Protein AF-A0A7X7HMR3-F1 (afdb_monomer)

Nearest PDB structures (foldseek):
  8akt-assembly1_0  TM=4.552E-01  e=3.964E+00  Synechocystis sp. PCC 6803
  8akw-assembly1_0  TM=4.502E-01  e=5.914E+00  Synechocystis sp. PCC 6803

Structure (mmCIF, N/CA/C/O backbone):
data_AF-A0A7X7HMR3-F1
#
_entry.id   AF-A0A7X7HMR3-F1
#
loop_
_atom_site.group_PDB
_atom_site.id
_atom_site.type_symbol
_atom_site.label_atom_id
_atom_site.label_alt_id
_atom_site.label_comp_id
_atom_site.label_asym_id
_atom_site.label_entity_id
_atom_site.label_seq_id
_atom_site.pdbx_PDB_ins_code
_atom_site.Cartn_x
_atom_site.Cartn_y
_atom_site.Cartn_z
_atom_site.occupancy
_atom_site.B_iso_or_equiv
_atom_site.auth_seq_id
_atom_site.auth_comp_id
_atom_site.auth_asym_id
_atom_site.auth_atom_id
_atom_site.pdbx_PDB_model_num
ATOM 1 N N . MET A 1 1 ? 60.484 -32.285 58.536 1.00 42.75 1 MET A N 1
ATOM 2 C CA . MET A 1 1 ? 59.689 -33.226 57.723 1.00 42.75 1 MET A CA 1
ATOM 3 C C . MET A 1 1 ? 58.694 -32.390 56.928 1.00 42.75 1 MET A C 1
ATOM 5 O O . MET A 1 1 ? 57.670 -31.990 57.463 1.00 42.75 1 MET A O 1
ATOM 9 N N . GLU A 1 2 ? 59.083 -31.983 55.722 1.00 49.78 2 GLU A N 1
ATOM 10 C CA . GLU A 1 2 ? 58.245 -31.226 54.784 1.00 49.78 2 GLU A CA 1
ATOM 11 C C . GLU A 1 2 ? 57.065 -32.078 54.314 1.00 49.78 2 GLU A C 1
ATOM 13 O O . GLU A 1 2 ? 57.311 -33.210 53.913 1.00 49.78 2 GLU A O 1
ATOM 18 N N . VAL A 1 3 ? 55.838 -31.540 54.251 1.00 51.09 3 VAL A N 1
ATOM 19 C CA . VAL A 1 3 ? 54.846 -31.985 53.250 1.00 51.09 3 VAL A CA 1
ATOM 20 C C . VAL A 1 3 ? 53.908 -30.832 52.844 1.00 51.09 3 VAL A C 1
ATOM 22 O O . VAL A 1 3 ? 52.902 -30.537 53.477 1.00 51.09 3 VAL A O 1
ATOM 25 N N . ARG A 1 4 ? 54.322 -30.169 51.762 1.00 58.78 4 ARG A N 1
ATOM 26 C CA . ARG A 1 4 ? 53.581 -29.525 50.660 1.00 58.78 4 ARG A CA 1
ATOM 27 C C . ARG A 1 4 ? 52.034 -29.597 50.662 1.00 58.78 4 ARG A C 1
ATOM 29 O O . ARG A 1 4 ? 51.441 -30.671 50.650 1.00 58.78 4 ARG A O 1
ATOM 36 N N . PHE A 1 5 ? 51.409 -28.428 50.501 1.00 56.19 5 PHE A N 1
ATOM 37 C CA . PHE A 1 5 ? 49.993 -28.209 50.165 1.00 56.19 5 PHE A CA 1
ATOM 38 C C . PHE A 1 5 ? 49.537 -28.989 48.906 1.00 56.19 5 PHE A C 1
ATOM 40 O O . PHE A 1 5 ? 50.236 -28.935 47.889 1.00 56.19 5 PHE A O 1
ATOM 47 N N . PRO A 1 6 ? 48.354 -29.638 48.886 1.00 59.31 6 PRO A N 1
ATOM 48 C CA . PRO A 1 6 ? 47.787 -30.176 47.653 1.00 59.31 6 PRO A CA 1
ATOM 49 C C . PRO A 1 6 ? 47.106 -29.062 46.840 1.00 59.31 6 PRO A C 1
ATOM 51 O O . PRO A 1 6 ? 45.958 -28.688 47.066 1.00 59.31 6 PRO A O 1
ATOM 54 N N . SER A 1 7 ? 47.824 -28.543 45.846 1.00 58.22 7 SER A N 1
ATOM 55 C CA . SER A 1 7 ? 47.362 -27.569 44.843 1.00 58.22 7 SER A CA 1
ATOM 56 C C . SER A 1 7 ? 46.440 -28.168 43.757 1.00 58.22 7 SER A C 1
ATOM 58 O O . SER A 1 7 ? 46.459 -27.716 42.615 1.00 58.22 7 SER A O 1
ATOM 60 N N . SER A 1 8 ? 45.640 -29.196 44.059 1.00 61.53 8 SER A N 1
ATOM 61 C CA . SER A 1 8 ? 44.823 -29.919 43.063 1.00 61.53 8 SER A CA 1
ATOM 62 C C . SER A 1 8 ? 43.345 -29.511 43.021 1.00 61.53 8 SER A C 1
ATOM 64 O O . SER A 1 8 ? 42.689 -29.755 42.012 1.00 61.53 8 SER A O 1
ATOM 66 N N . ALA A 1 9 ? 42.821 -28.816 44.037 1.00 54.16 9 ALA A N 1
ATOM 67 C CA . ALA A 1 9 ? 41.428 -28.345 44.037 1.00 54.16 9 ALA A CA 1
ATOM 68 C C . ALA A 1 9 ? 41.188 -27.126 43.119 1.00 54.16 9 ALA A C 1
ATOM 70 O O . ALA A 1 9 ? 40.076 -26.914 42.646 1.00 54.16 9 ALA A O 1
ATOM 71 N N . LEU A 1 10 ? 42.237 -26.358 42.803 1.00 54.12 10 LEU A N 1
ATOM 72 C CA . LEU A 1 10 ? 42.154 -25.208 41.891 1.00 54.12 10 LEU A CA 1
ATOM 73 C C . LEU A 1 10 ? 42.290 -25.586 40.407 1.00 54.12 10 LEU A C 1
ATOM 75 O O . LEU A 1 10 ? 41.975 -24.773 39.543 1.00 54.12 10 LEU A O 1
ATOM 79 N N . ARG A 1 11 ? 42.718 -26.815 40.086 1.00 54.00 11 ARG A N 1
ATOM 80 C CA . ARG A 1 11 ? 42.890 -27.254 38.692 1.00 54.00 11 ARG A CA 1
ATOM 81 C C . ARG A 1 11 ? 41.627 -27.885 38.093 1.00 54.00 11 ARG A C 1
ATOM 83 O O . ARG A 1 11 ? 41.412 -27.753 36.896 1.00 54.00 11 ARG A O 1
ATOM 90 N N . ALA A 1 12 ? 40.752 -28.473 38.911 1.00 50.72 12 ALA A N 1
ATOM 91 C CA . ALA A 1 12 ? 39.487 -29.047 38.437 1.00 50.72 12 ALA A CA 1
ATOM 92 C C . ALA A 1 12 ? 38.446 -27.977 38.038 1.00 50.72 12 ALA A C 1
ATOM 94 O O . ALA A 1 12 ? 37.672 -28.187 37.109 1.00 50.72 12 ALA A O 1
ATOM 95 N N . ALA A 1 13 ? 38.459 -26.802 38.679 1.00 52.22 13 ALA A N 1
ATOM 96 C CA . ALA A 1 13 ? 37.563 -25.696 38.322 1.00 52.22 13 ALA A CA 1
ATOM 97 C C . ALA A 1 13 ? 38.009 -24.930 37.057 1.00 52.22 13 ALA A C 1
ATOM 99 O O . ALA A 1 13 ? 37.179 -24.333 36.376 1.00 52.22 13 ALA A O 1
ATOM 100 N N . ALA A 1 14 ? 39.300 -24.975 36.709 1.00 53.00 14 ALA A N 1
ATOM 101 C CA . ALA A 1 14 ? 39.831 -24.323 35.509 1.00 53.00 14 ALA A CA 1
ATOM 102 C C . ALA A 1 14 ? 39.575 -25.128 34.218 1.00 53.00 14 ALA A C 1
ATOM 104 O O . ALA A 1 14 ? 39.500 -24.548 33.137 1.00 53.00 14 ALA A O 1
ATOM 105 N N . GLU A 1 15 ? 39.395 -26.448 34.314 1.00 49.94 15 GLU A N 1
ATOM 106 C CA . GLU A 1 15 ? 39.182 -27.319 33.147 1.00 49.94 15 GLU A CA 1
ATOM 107 C C . GLU A 1 15 ? 37.718 -27.316 32.658 1.00 49.94 15 GLU A C 1
ATOM 109 O O . GLU A 1 15 ? 37.461 -27.491 31.469 1.00 49.94 15 GLU A O 1
ATOM 114 N N . ALA A 1 16 ? 36.751 -26.998 33.531 1.00 50.81 16 ALA A N 1
ATOM 115 C CA . ALA A 1 16 ? 35.331 -26.890 33.169 1.00 50.81 16 ALA A CA 1
ATOM 116 C C . ALA A 1 16 ? 34.959 -25.556 32.482 1.00 50.81 16 ALA A C 1
ATOM 118 O O . ALA A 1 16 ? 33.979 -25.498 31.741 1.00 50.81 16 ALA A O 1
ATOM 119 N N . ALA A 1 17 ? 35.753 -24.495 32.666 1.00 51.41 17 ALA A N 1
ATOM 120 C CA . ALA A 1 17 ? 35.540 -23.199 32.008 1.00 51.41 17 ALA A CA 1
ATOM 121 C C . ALA A 1 17 ? 36.217 -23.093 30.623 1.00 51.41 17 ALA A C 1
ATOM 123 O O . ALA A 1 17 ? 35.897 -22.199 29.841 1.00 51.41 17 ALA A O 1
ATOM 124 N N . ALA A 1 18 ? 37.113 -24.027 30.280 1.00 51.31 18 ALA A N 1
ATOM 125 C CA . ALA A 1 18 ? 37.844 -24.047 29.009 1.00 51.31 18 ALA A CA 1
ATOM 126 C C . ALA A 1 18 ? 37.136 -24.829 27.878 1.00 51.31 18 ALA A C 1
ATOM 128 O O . ALA A 1 18 ? 37.668 -24.931 26.773 1.00 51.31 18 ALA A O 1
ATOM 129 N N . ALA A 1 19 ? 35.928 -25.353 28.118 1.00 49.97 19 ALA A N 1
ATOM 130 C CA . ALA A 1 19 ? 35.110 -26.028 27.103 1.00 49.97 19 ALA A CA 1
ATOM 131 C C . ALA A 1 19 ? 34.090 -25.103 26.399 1.00 49.97 19 ALA A C 1
ATOM 133 O O . ALA A 1 19 ? 33.474 -25.517 25.419 1.00 49.97 19 ALA A O 1
ATOM 134 N N . ALA A 1 20 ? 33.931 -23.850 26.848 1.00 53.50 20 ALA A N 1
ATOM 135 C CA . ALA A 1 20 ? 32.909 -22.917 26.348 1.00 53.50 20 ALA A CA 1
ATOM 136 C C . ALA A 1 20 ? 33.444 -21.792 25.434 1.00 53.50 20 ALA A C 1
ATOM 138 O O . ALA A 1 20 ? 32.680 -20.929 25.014 1.00 53.50 20 ALA A O 1
ATOM 139 N N . ALA A 1 21 ? 34.739 -21.791 25.098 1.00 52.88 21 ALA A N 1
ATOM 140 C CA . ALA A 1 21 ? 35.372 -20.731 24.305 1.00 52.88 21 ALA A CA 1
ATOM 141 C C . ALA A 1 21 ? 36.140 -21.284 23.094 1.00 52.88 21 ALA A C 1
ATOM 143 O O . ALA A 1 21 ? 37.300 -20.947 22.857 1.00 52.88 21 ALA A O 1
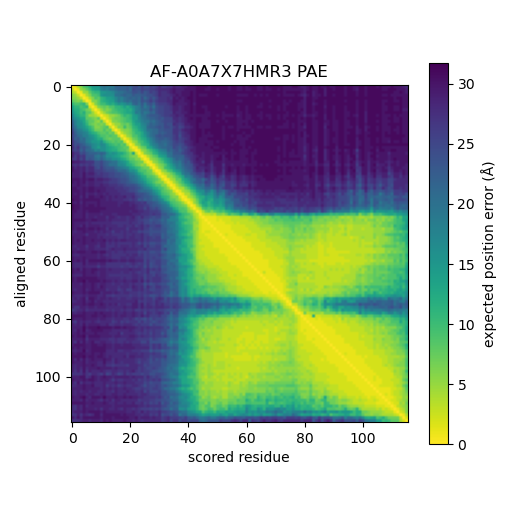ATOM 144 N N . ARG A 1 22 ? 35.493 -22.149 22.304 1.00 57.00 22 ARG A N 1
ATOM 145 C CA . ARG A 1 22 ? 35.944 -22.388 20.929 1.00 57.00 22 ARG A CA 1
ATOM 146 C C . ARG A 1 22 ? 35.447 -21.225 20.068 1.00 57.00 22 ARG A C 1
ATOM 148 O O . ARG A 1 22 ? 34.233 -21.075 19.952 1.00 57.00 22 ARG A O 1
ATOM 155 N N . PRO A 1 23 ? 36.328 -20.418 19.453 1.00 50.31 23 PRO A N 1
ATOM 156 C CA . PRO A 1 23 ? 35.893 -19.496 18.420 1.00 50.31 23 PRO A CA 1
ATOM 157 C C . PRO A 1 23 ? 35.368 -20.344 17.261 1.00 50.31 23 PRO A C 1
ATOM 159 O O . PRO A 1 23 ? 36.137 -21.068 16.621 1.00 50.31 23 PRO A O 1
ATOM 162 N N . GLU A 1 24 ? 34.057 -20.302 17.017 1.00 50.50 24 GLU A N 1
ATOM 163 C CA . GLU A 1 24 ? 33.504 -20.736 15.740 1.00 50.50 24 GLU A CA 1
ATOM 164 C C . GLU A 1 24 ? 34.265 -19.979 14.655 1.00 50.50 24 GLU A C 1
ATOM 1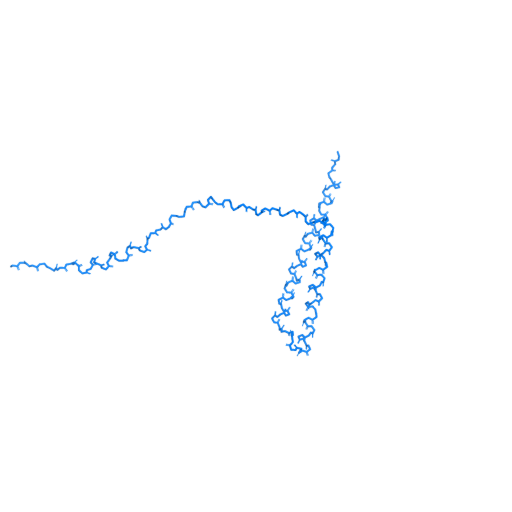66 O O . GLU A 1 24 ? 34.138 -18.767 14.480 1.00 50.50 24 GLU A O 1
ATOM 171 N N . ARG A 1 25 ? 35.135 -20.710 13.960 1.00 49.66 25 ARG A N 1
ATOM 172 C CA . ARG A 1 25 ? 35.695 -20.281 12.691 1.00 49.66 25 ARG A CA 1
ATOM 173 C C . ARG A 1 25 ? 34.502 -19.951 11.801 1.00 49.66 25 ARG A C 1
ATOM 175 O O . ARG A 1 25 ? 33.818 -20.863 11.348 1.00 49.66 25 ARG A O 1
ATOM 182 N N . LEU A 1 26 ? 34.272 -18.663 11.564 1.00 55.75 26 LEU A N 1
ATOM 183 C CA . LEU A 1 26 ? 33.434 -18.165 10.482 1.00 55.75 26 LEU A CA 1
ATOM 184 C C . LEU A 1 26 ? 33.990 -18.745 9.177 1.00 55.75 26 LEU A C 1
ATOM 186 O O . LEU A 1 26 ? 34.927 -18.214 8.582 1.00 55.75 26 LEU A O 1
ATOM 190 N N . ALA A 1 27 ? 33.452 -19.894 8.777 1.00 59.53 27 ALA A N 1
ATOM 191 C CA . ALA A 1 27 ? 33.623 -20.417 7.440 1.00 59.53 27 ALA A CA 1
ATOM 192 C C . ALA A 1 27 ? 33.057 -19.370 6.469 1.00 59.53 27 ALA A C 1
ATOM 194 O O . ALA A 1 27 ? 31.991 -18.808 6.747 1.00 59.53 27 ALA A O 1
ATOM 195 N N . PRO A 1 28 ? 33.728 -19.074 5.342 1.00 49.16 28 PRO A N 1
ATOM 196 C CA . PRO A 1 28 ? 33.127 -18.234 4.326 1.00 49.16 28 PRO A CA 1
ATOM 197 C C . PRO A 1 28 ? 31.849 -18.935 3.872 1.00 49.16 28 PRO A C 1
ATOM 199 O O . PRO A 1 28 ? 31.898 -20.038 3.327 1.00 49.16 28 PRO A O 1
ATOM 202 N N . ALA A 1 29 ? 30.705 -18.309 4.135 1.00 56.38 29 ALA A N 1
ATOM 203 C CA . ALA A 1 29 ? 29.419 -18.736 3.620 1.00 56.38 29 ALA A CA 1
ATOM 204 C C . ALA A 1 29 ? 29.426 -18.582 2.089 1.00 56.38 29 ALA A C 1
ATOM 206 O O . ALA A 1 29 ? 28.844 -17.655 1.535 1.00 56.38 29 ALA A O 1
ATOM 207 N N . SER A 1 30 ? 30.083 -19.512 1.389 1.00 55.59 30 SER A N 1
ATOM 208 C CA . SER A 1 30 ? 29.756 -19.873 0.010 1.00 55.59 30 SER A CA 1
ATOM 209 C C . SER A 1 30 ? 28.431 -20.620 0.042 1.00 55.59 30 SER A C 1
ATOM 211 O O . SER A 1 30 ? 28.347 -21.835 -0.090 1.00 55.59 30 SER A O 1
ATOM 213 N N . GLY A 1 31 ? 27.384 -19.850 0.300 1.00 51.62 31 GLY A N 1
ATOM 214 C CA . GLY A 1 31 ? 26.005 -20.227 0.107 1.00 51.62 31 GLY A CA 1
ATOM 215 C C . GLY A 1 31 ? 25.408 -19.171 -0.793 1.00 51.62 31 GLY A C 1
ATOM 216 O O . GLY A 1 31 ? 24.731 -18.260 -0.316 1.00 51.62 31 GLY A O 1
ATOM 217 N N . THR A 1 32 ? 25.678 -19.272 -2.095 1.00 52.88 32 THR A N 1
ATOM 218 C CA . THR A 1 32 ? 24.804 -18.688 -3.110 1.00 52.88 32 THR A CA 1
ATOM 219 C C . THR A 1 32 ? 23.431 -19.295 -2.864 1.00 52.88 32 THR A C 1
ATOM 221 O O . THR A 1 32 ? 23.129 -20.389 -3.335 1.00 52.88 32 THR A O 1
ATOM 224 N N . ARG A 1 33 ? 22.621 -18.628 -2.036 1.00 60.25 33 ARG A N 1
ATOM 225 C CA . ARG A 1 33 ? 21.199 -18.928 -1.926 1.00 60.25 33 ARG A CA 1
ATOM 226 C C . ARG A 1 33 ? 20.679 -18.826 -3.356 1.00 60.25 33 ARG A C 1
ATOM 228 O O . ARG A 1 33 ? 20.835 -17.748 -3.936 1.00 60.25 33 ARG A O 1
ATOM 235 N N . PRO A 1 34 ? 20.154 -19.907 -3.956 1.00 54.81 34 PRO A N 1
ATOM 236 C CA . PRO A 1 34 ? 19.532 -19.785 -5.257 1.00 54.81 34 PRO A CA 1
ATOM 237 C C . PRO A 1 34 ? 18.429 -18.748 -5.084 1.00 54.81 34 PRO A C 1
ATOM 239 O O . PRO A 1 34 ? 17.509 -18.934 -4.285 1.00 54.81 34 PRO A O 1
ATOM 242 N N . VAL A 1 35 ? 18.592 -17.607 -5.758 1.00 59.19 35 VAL A N 1
ATOM 243 C CA . VAL A 1 35 ? 17.517 -16.638 -5.931 1.00 59.19 35 VAL A CA 1
ATOM 244 C C . VAL A 1 35 ? 16.346 -17.453 -6.449 1.00 59.19 35 VAL A C 1
ATOM 246 O O . VAL A 1 35 ? 16.494 -18.186 -7.430 1.00 59.19 35 VAL A O 1
ATOM 249 N N . GLY A 1 36 ? 15.258 -17.425 -5.680 1.00 58.94 36 GLY A N 1
ATOM 250 C CA . GLY A 1 36 ? 14.088 -18.256 -5.889 1.00 58.94 36 GLY A CA 1
ATOM 251 C C . GLY A 1 36 ? 13.729 -18.316 -7.364 1.00 58.94 36 GLY A C 1
ATOM 252 O O . GLY A 1 36 ? 13.718 -17.299 -8.057 1.00 58.94 36 GLY A O 1
ATOM 253 N N . LYS A 1 37 ? 13.489 -19.545 -7.819 1.00 48.81 37 LYS A N 1
ATOM 254 C CA . LYS A 1 37 ? 12.849 -19.880 -9.085 1.00 48.81 37 LYS A CA 1
ATOM 255 C C . LYS A 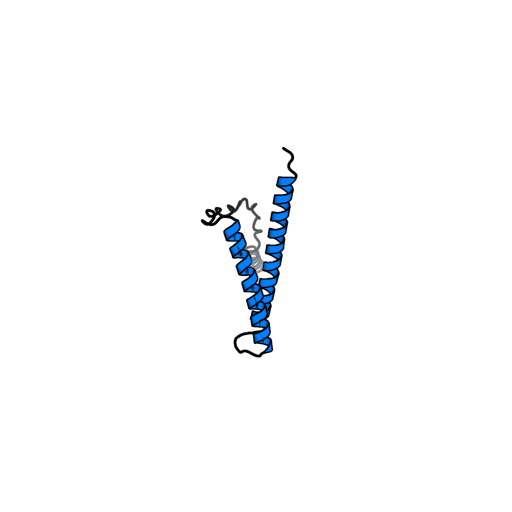1 37 ? 11.806 -18.808 -9.406 1.00 48.81 37 LYS A C 1
ATOM 257 O O . LYS A 1 37 ? 10.835 -18.671 -8.668 1.00 48.81 37 LYS A O 1
ATOM 262 N N . VAL A 1 38 ? 12.056 -18.030 -10.457 1.00 60.62 38 VAL A N 1
ATOM 263 C CA . VAL A 1 38 ? 11.089 -17.062 -10.971 1.00 60.62 38 VAL A CA 1
ATOM 264 C C . VAL A 1 38 ? 9.871 -17.880 -11.376 1.00 60.62 38 VAL A C 1
ATOM 266 O O . VAL A 1 38 ? 9.954 -18.701 -12.293 1.00 60.62 38 VAL A O 1
ATOM 269 N N . GLU A 1 39 ? 8.789 -17.753 -10.609 1.00 61.41 39 GLU A N 1
ATOM 270 C CA . GLU A 1 39 ? 7.520 -18.370 -10.965 1.00 61.41 39 GLU A CA 1
ATOM 271 C C . GLU A 1 39 ? 7.099 -17.883 -12.354 1.00 61.41 39 GLU A C 1
ATOM 273 O O . GLU A 1 39 ? 7.387 -16.736 -12.718 1.00 61.41 39 GLU A O 1
ATOM 278 N N . PRO A 1 40 ? 6.472 -18.758 -13.159 1.00 52.59 40 PRO A N 1
ATOM 279 C CA . PRO A 1 40 ? 5.991 -18.368 -14.470 1.00 52.59 40 PRO A CA 1
ATOM 280 C C . PRO A 1 40 ? 5.086 -17.150 -14.307 1.00 52.59 40 PRO A C 1
ATOM 282 O O . PRO A 1 40 ? 4.200 -17.137 -13.452 1.00 52.59 40 PRO A O 1
ATOM 285 N N . VAL A 1 41 ? 5.367 -16.120 -15.107 1.00 61.81 41 VAL A N 1
ATOM 286 C CA . VAL A 1 41 ? 4.560 -14.903 -15.207 1.00 61.81 41 VAL A CA 1
ATOM 287 C C . VAL A 1 41 ? 3.101 -15.332 -15.281 1.00 61.81 41 VAL A C 1
ATOM 289 O O . VAL A 1 41 ? 2.720 -16.043 -16.212 1.00 61.81 41 VAL A O 1
ATOM 292 N N . ALA A 1 42 ? 2.329 -14.951 -14.259 1.00 57.28 42 ALA A N 1
ATOM 293 C CA . ALA A 1 42 ? 0.897 -15.190 -14.213 1.00 57.28 42 ALA A CA 1
ATOM 294 C C . ALA A 1 42 ? 0.288 -14.785 -15.558 1.00 57.28 42 ALA A C 1
ATOM 296 O O . ALA A 1 42 ? 0.698 -13.789 -16.155 1.00 57.28 42 ALA A O 1
ATOM 297 N N . GLU A 1 43 ? -0.652 -15.590 -16.038 1.00 54.72 43 GLU A N 1
ATOM 298 C CA . GLU A 1 43 ? -1.349 -15.437 -17.312 1.00 54.72 43 GLU A CA 1
ATOM 299 C C . GLU A 1 43 ? -2.156 -14.123 -17.304 1.00 54.72 43 GLU A C 1
ATOM 301 O O . GLU A 1 43 ? -3.332 -14.053 -16.964 1.00 54.72 43 GLU A O 1
ATOM 306 N N . GLY A 1 44 ? -1.451 -13.026 -17.548 1.00 60.25 44 GLY A N 1
ATOM 307 C CA . GLY A 1 44 ? -1.891 -11.667 -17.295 1.00 60.25 44 GLY A CA 1
ATOM 308 C C . GLY A 1 44 ? -0.696 -10.759 -17.517 1.00 60.25 44 GLY A C 1
ATOM 309 O O . GLY A 1 44 ? 0.195 -10.664 -16.678 1.00 60.25 44 GLY A O 1
ATOM 310 N N . GLY A 1 45 ? -0.641 -10.129 -18.691 1.00 82.00 45 GLY A N 1
ATOM 311 C CA . GLY A 1 45 ? 0.477 -9.268 -19.063 1.00 82.00 45 GLY A CA 1
ATOM 312 C C . GLY A 1 45 ? 0.741 -8.170 -18.030 1.00 82.00 45 GLY A C 1
ATOM 313 O O . GLY A 1 45 ? -0.090 -7.870 -17.174 1.00 82.00 45 GLY A O 1
ATOM 314 N N . PHE A 1 46 ? 1.896 -7.517 -18.148 1.00 77.69 46 PHE A N 1
ATOM 315 C CA . PHE A 1 46 ? 2.329 -6.445 -17.248 1.00 77.69 46 PHE A CA 1
ATOM 316 C C . PHE A 1 46 ? 1.230 -5.409 -16.936 1.00 77.69 46 PHE A C 1
ATOM 318 O O . PHE A 1 46 ? 1.086 -4.987 -15.792 1.00 77.69 46 PHE A O 1
ATOM 325 N N . SER A 1 47 ? 0.407 -5.050 -17.930 1.00 82.94 47 SER A N 1
ATOM 326 C CA . SER A 1 47 ? -0.729 -4.140 -17.744 1.00 82.94 47 SER A CA 1
ATOM 327 C C . SER A 1 47 ? -1.758 -4.661 -16.738 1.00 82.94 47 SER A C 1
ATOM 329 O O . SER A 1 47 ? -2.245 -3.879 -15.932 1.00 82.94 47 SER A O 1
ATOM 331 N N . THR A 1 48 ? -2.088 -5.954 -16.755 1.00 86.44 48 THR A N 1
ATOM 332 C CA . THR A 1 48 ? -3.054 -6.562 -15.827 1.00 86.44 48 THR A CA 1
ATOM 333 C C . THR A 1 48 ? -2.526 -6.519 -14.399 1.00 86.44 48 THR A C 1
ATOM 335 O O . THR A 1 48 ? -3.248 -6.125 -13.486 1.00 86.44 48 THR A O 1
ATOM 338 N N . VAL A 1 49 ? -1.246 -6.854 -14.211 1.00 83.81 49 VAL A N 1
ATOM 339 C CA . VAL A 1 49 ? -0.582 -6.791 -12.900 1.00 83.81 49 VAL A CA 1
ATOM 340 C C . VAL A 1 49 ? -0.505 -5.349 -12.398 1.00 83.81 49 VAL A C 1
ATOM 342 O O . VAL A 1 49 ? -0.823 -5.084 -11.242 1.00 83.81 49 VAL A O 1
ATOM 345 N N . LEU A 1 50 ? -0.149 -4.398 -13.267 1.00 84.38 50 LEU A N 1
ATOM 346 C CA . LEU A 1 50 ? -0.100 -2.979 -12.920 1.00 84.38 50 LEU A CA 1
ATOM 347 C C . LEU A 1 50 ? -1.488 -2.440 -12.549 1.00 84.38 50 LEU A C 1
ATOM 349 O O . LEU A 1 50 ? -1.624 -1.757 -11.538 1.00 84.38 50 LEU A O 1
ATOM 353 N N . SER A 1 51 ? -2.524 -2.760 -13.326 1.00 87.56 51 SER A N 1
ATOM 354 C CA . SER A 1 51 ? -3.906 -2.383 -13.013 1.00 87.56 51 SER A CA 1
ATOM 355 C C . SER A 1 51 ? -4.380 -2.990 -11.691 1.00 87.56 51 SER A C 1
ATOM 357 O O . SER A 1 51 ? -5.016 -2.290 -10.904 1.00 87.56 51 SER A O 1
ATOM 359 N N . GLY A 1 52 ? -4.034 -4.252 -11.419 1.00 88.94 52 GLY A N 1
ATOM 360 C CA . GLY A 1 52 ? -4.296 -4.904 -10.135 1.00 88.94 52 GLY A CA 1
ATOM 361 C C . GLY A 1 52 ? -3.621 -4.175 -8.973 1.00 88.94 52 GLY A C 1
ATOM 362 O O . GLY A 1 52 ? -4.294 -3.771 -8.030 1.00 88.94 52 GLY A O 1
ATOM 363 N N . ALA A 1 53 ? -2.321 -3.898 -9.087 1.00 86.06 53 ALA A N 1
ATOM 364 C CA . ALA A 1 53 ? -1.564 -3.178 -8.065 1.00 86.06 53 ALA A CA 1
ATOM 365 C C . ALA A 1 53 ? -2.109 -1.758 -7.812 1.00 86.06 53 ALA A C 1
ATOM 367 O O . ALA A 1 53 ? -2.206 -1.318 -6.667 1.00 86.06 53 ALA A O 1
ATOM 368 N N . LEU A 1 54 ? -2.512 -1.034 -8.864 1.00 89.31 54 LEU A N 1
ATOM 369 C CA . LEU A 1 54 ? -3.144 0.283 -8.723 1.00 89.31 54 LEU A CA 1
ATOM 370 C C . LEU A 1 54 ? -4.489 0.200 -7.988 1.00 89.31 54 LEU A C 1
ATOM 372 O O . LEU A 1 54 ? -4.796 1.074 -7.174 1.00 89.31 54 LEU A O 1
ATOM 376 N N . LYS A 1 55 ? -5.278 -0.851 -8.242 1.00 92.12 55 LYS A N 1
ATOM 377 C CA . LYS A 1 55 ? -6.541 -1.096 -7.536 1.00 92.12 55 LYS A CA 1
ATOM 378 C C . LYS A 1 55 ? -6.304 -1.374 -6.053 1.00 92.12 55 LYS A C 1
ATOM 380 O O . LYS A 1 55 ? -6.970 -0.761 -5.225 1.00 92.12 55 LYS A O 1
ATOM 385 N N . GLU A 1 56 ? -5.323 -2.210 -5.723 1.00 90.44 56 GLU A N 1
ATOM 386 C CA . GLU A 1 56 ? -4.954 -2.510 -4.333 1.00 90.44 56 GLU A CA 1
ATOM 387 C C . GLU A 1 56 ? -4.511 -1.260 -3.562 1.00 90.44 56 GLU A C 1
ATOM 389 O O . GLU A 1 56 ? -4.860 -1.085 -2.396 1.00 90.44 56 GLU A O 1
ATOM 394 N N . ILE A 1 57 ? -3.774 -0.351 -4.205 1.00 91.31 57 ILE A N 1
ATOM 395 C CA . ILE A 1 57 ? -3.356 0.907 -3.571 1.00 91.31 57 ILE A CA 1
ATOM 396 C C . ILE A 1 57 ? -4.556 1.810 -3.306 1.00 91.31 57 ILE A C 1
ATOM 398 O O . ILE A 1 57 ? -4.652 2.393 -2.226 1.00 91.31 57 ILE A O 1
ATOM 402 N N . ASN A 1 58 ? -5.477 1.911 -4.264 1.00 93.00 58 ASN A N 1
ATOM 403 C CA . ASN A 1 58 ? -6.707 2.671 -4.078 1.00 93.00 58 ASN A CA 1
ATOM 404 C C . ASN A 1 58 ? -7.549 2.096 -2.926 1.00 93.00 58 ASN A C 1
ATOM 406 O O . ASN A 1 58 ? -8.019 2.848 -2.076 1.00 93.00 58 ASN A O 1
ATOM 410 N N . GLU A 1 59 ? -7.696 0.772 -2.861 1.00 94.25 59 GLU A N 1
ATOM 411 C CA . GLU A 1 59 ? -8.376 0.088 -1.754 1.00 94.25 59 GLU A CA 1
ATOM 412 C C . GLU A 1 59 ? -7.690 0.387 -0.414 1.00 94.25 59 GLU A C 1
ATOM 414 O O . GLU A 1 59 ? -8.349 0.839 0.520 1.00 94.25 59 GLU A O 1
ATOM 419 N N . ALA A 1 60 ? -6.360 0.278 -0.340 1.00 92.12 60 ALA A N 1
ATOM 420 C CA . ALA A 1 60 ? -5.606 0.588 0.873 1.00 92.12 60 ALA A CA 1
ATOM 421 C C . ALA A 1 60 ? -5.775 2.052 1.332 1.00 92.12 60 ALA A C 1
ATOM 423 O O . ALA A 1 60 ? -5.852 2.317 2.535 1.00 92.12 60 ALA A O 1
ATOM 424 N N . GLN A 1 61 ? -5.852 3.011 0.401 1.00 91.44 61 GLN A N 1
ATOM 425 C CA . GLN A 1 61 ? -6.124 4.417 0.724 1.00 91.44 61 GLN A CA 1
ATOM 426 C C . GLN A 1 61 ? -7.549 4.631 1.251 1.00 91.44 61 GLN A C 1
ATOM 428 O O . GLN A 1 61 ? -7.739 5.361 2.229 1.00 91.44 61 GLN A O 1
ATOM 433 N N . LEU A 1 62 ? -8.547 4.001 0.623 1.00 93.94 62 LEU A N 1
ATOM 434 C CA . LEU A 1 62 ? -9.945 4.086 1.050 1.00 93.94 62 LEU A CA 1
ATOM 435 C C . LEU A 1 62 ? -10.151 3.459 2.431 1.00 93.94 62 LEU A C 1
ATOM 437 O O . LEU A 1 62 ? -10.810 4.067 3.276 1.00 93.94 62 LEU A O 1
ATOM 441 N N . ASP A 1 63 ? -9.543 2.301 2.679 1.00 91.12 63 ASP A N 1
ATOM 442 C CA . ASP A 1 63 ? -9.606 1.598 3.960 1.00 91.12 63 ASP A CA 1
ATOM 443 C C . ASP A 1 63 ? -8.964 2.411 5.083 1.00 91.12 63 ASP A C 1
ATOM 445 O O . ASP A 1 63 ? -9.569 2.587 6.142 1.00 91.12 63 ASP A O 1
ATOM 449 N N . ALA A 1 64 ? -7.782 2.990 4.844 1.00 87.81 64 ALA A N 1
ATOM 450 C CA . ALA A 1 64 ? -7.134 3.866 5.816 1.00 87.81 64 ALA A CA 1
ATOM 451 C C . ALA A 1 64 ? -8.014 5.081 6.165 1.00 87.81 64 ALA A C 1
ATOM 453 O O . ALA A 1 64 ? -8.191 5.408 7.339 1.00 87.81 64 ALA A O 1
ATOM 454 N N . GLY A 1 65 ? -8.621 5.721 5.157 1.00 88.81 65 GLY A N 1
ATOM 455 C CA . GLY A 1 65 ? -9.527 6.852 5.366 1.00 88.81 65 GLY A CA 1
ATOM 456 C C . GLY A 1 65 ? -10.836 6.464 6.062 1.00 88.81 65 GLY A C 1
ATOM 457 O O . GLY A 1 65 ? -11.385 7.257 6.828 1.00 88.81 65 GLY A O 1
ATOM 458 N N . LYS A 1 66 ? -11.340 5.251 5.820 1.00 91.19 66 LYS A N 1
ATOM 459 C CA . LYS A 1 66 ? -12.519 4.705 6.497 1.00 91.19 66 LYS A CA 1
ATOM 460 C C . LYS A 1 66 ? -12.226 4.441 7.973 1.00 91.19 66 LY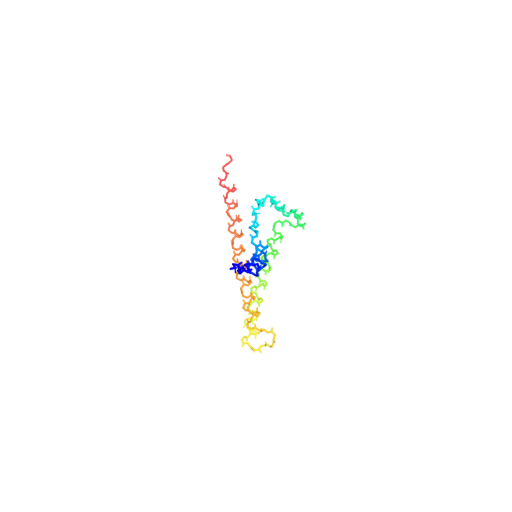S A C 1
ATOM 462 O O . LYS A 1 66 ? -12.945 4.968 8.817 1.00 91.19 66 LYS A O 1
ATOM 467 N N . LEU A 1 67 ? -11.145 3.722 8.276 1.00 87.25 67 LEU A N 1
ATOM 468 C CA . LEU A 1 67 ? -10.717 3.431 9.647 1.00 87.25 67 LEU A CA 1
ATOM 469 C C . LEU A 1 67 ? -10.465 4.713 10.444 1.00 87.25 67 LEU A C 1
ATOM 471 O O . LEU A 1 67 ? -10.888 4.818 11.589 1.00 87.25 67 LEU A O 1
ATOM 475 N N . GLN A 1 68 ? -9.876 5.735 9.817 1.00 86.44 68 GLN A N 1
ATOM 476 C CA . GLN A 1 68 ? -9.690 7.039 10.449 1.00 86.44 68 GLN A CA 1
ATOM 477 C C . GLN A 1 68 ? -11.021 7.690 10.861 1.00 86.44 68 GLN A C 1
ATOM 479 O O . GLN A 1 68 ? -11.115 8.249 11.954 1.00 86.44 68 GLN A O 1
ATOM 484 N N . ARG A 1 69 ? -12.056 7.622 10.012 1.00 87.81 69 ARG A N 1
ATOM 485 C CA . ARG A 1 69 ? -13.392 8.157 10.334 1.00 87.81 69 ARG A CA 1
ATOM 486 C C . ARG A 1 69 ? -14.090 7.331 11.407 1.00 87.81 69 ARG A C 1
ATOM 488 O O . ARG A 1 69 ? -14.690 7.901 12.310 1.00 87.81 69 ARG A O 1
ATOM 495 N N . GLU A 1 70 ? -14.005 6.009 11.317 1.00 86.50 70 GLU A N 1
ATOM 496 C CA . GLU A 1 70 ? -14.596 5.088 12.293 1.00 86.50 70 GLU A CA 1
ATOM 497 C C . GLU A 1 70 ? -13.954 5.245 13.677 1.00 86.50 70 GLU A C 1
ATOM 499 O O . GLU A 1 70 ? -14.667 5.273 14.679 1.00 86.50 70 GLU A O 1
ATOM 504 N N . PHE A 1 71 ? -12.636 5.450 13.730 1.00 84.38 71 PHE A N 1
ATOM 505 C CA . PHE A 1 71 ? -11.914 5.750 14.963 1.00 84.38 71 PHE A CA 1
ATOM 506 C C . PHE A 1 71 ? -12.361 7.085 15.573 1.00 84.38 71 PHE A C 1
ATOM 508 O O . PHE A 1 71 ? -12.678 7.146 16.758 1.00 84.38 71 PHE A O 1
ATOM 515 N N . GLN A 1 72 ? -12.460 8.150 14.768 1.00 84.06 72 GLN A N 1
ATOM 516 C CA . GLN A 1 72 ? -12.965 9.453 15.233 1.00 84.06 72 GLN A CA 1
ATOM 517 C C . GLN A 1 72 ? -14.418 9.382 15.724 1.00 84.06 72 GLN A C 1
ATOM 519 O O . GLN A 1 72 ? -14.793 10.110 16.639 1.00 84.06 72 GLN A O 1
ATOM 524 N N . ALA A 1 73 ? -15.225 8.499 15.133 1.00 87.62 73 ALA A N 1
ATOM 525 C CA . ALA A 1 73 ? -16.606 8.251 15.531 1.00 87.62 73 ALA A CA 1
ATOM 526 C C . ALA A 1 73 ? -16.742 7.330 16.762 1.00 87.62 73 ALA A C 1
ATOM 528 O O . ALA A 1 73 ? -17.859 7.117 17.231 1.00 87.62 73 ALA A O 1
ATOM 529 N N . GLY A 1 74 ? -15.640 6.777 17.287 1.00 77.12 74 GLY A N 1
ATOM 530 C CA . GLY A 1 74 ? -15.651 5.873 18.440 1.00 77.12 74 GLY A CA 1
ATOM 531 C C . GLY A 1 74 ? -16.227 4.485 18.140 1.00 77.12 74 GLY A C 1
ATOM 532 O O . GLY A 1 74 ? -16.742 3.828 19.045 1.00 77.12 74 GLY A O 1
ATOM 533 N N . ALA A 1 75 ? -16.183 4.035 16.881 1.00 77.94 75 ALA A N 1
ATOM 534 C CA . ALA A 1 75 ? -16.706 2.731 16.495 1.00 77.94 75 ALA A CA 1
ATOM 535 C C . ALA A 1 75 ? -15.879 1.592 17.134 1.00 77.94 75 ALA A C 1
ATOM 537 O O . ALA A 1 75 ? -14.651 1.597 17.034 1.00 77.94 75 ALA A O 1
ATOM 538 N N . PRO A 1 76 ? -16.518 0.559 17.717 1.00 64.31 76 PRO A N 1
ATOM 539 C CA . PRO A 1 76 ? -15.835 -0.492 18.484 1.00 64.31 76 PRO A CA 1
ATOM 540 C C . PRO A 1 76 ? -14.925 -1.418 17.652 1.00 64.31 76 PRO A C 1
ATOM 542 O O . PRO A 1 76 ? -14.257 -2.276 18.220 1.00 64.31 76 PRO A O 1
ATOM 545 N N . GLY A 1 77 ? -14.899 -1.266 16.322 1.00 65.50 77 GLY A N 1
ATOM 546 C CA . GLY A 1 77 ? -14.070 -2.057 15.404 1.00 65.50 77 GLY A CA 1
ATOM 547 C C . GLY A 1 77 ? -12.854 -1.329 14.820 1.00 65.50 77 GLY A C 1
ATOM 548 O O . GLY A 1 77 ? -12.012 -1.982 14.214 1.00 65.50 77 GLY A O 1
ATOM 549 N N . ALA A 1 78 ? -12.739 -0.008 14.988 1.00 71.75 78 ALA A N 1
ATOM 550 C CA . ALA A 1 78 ? -11.620 0.771 14.463 1.00 71.75 78 ALA A CA 1
ATOM 551 C C . ALA A 1 78 ? -10.733 1.213 15.622 1.00 71.75 78 ALA A C 1
ATOM 553 O O . ALA A 1 78 ? -10.973 2.243 16.251 1.00 71.75 78 ALA A O 1
ATOM 554 N N . THR A 1 79 ? -9.712 0.415 15.929 1.00 83.81 79 THR A N 1
ATOM 555 C CA . THR A 1 79 ? -8.727 0.803 16.939 1.00 83.81 79 THR A CA 1
ATOM 556 C C . THR A 1 79 ? -7.688 1.750 16.339 1.00 83.81 79 THR A C 1
ATOM 558 O O . THR A 1 79 ? -7.465 1.790 15.118 1.00 83.81 79 THR A O 1
ATOM 561 N N . LEU A 1 80 ? -7.042 2.541 17.199 1.00 83.31 80 LEU A N 1
ATOM 562 C CA . LEU A 1 80 ? -5.988 3.461 16.774 1.00 83.31 80 LEU A CA 1
ATOM 563 C C . LEU A 1 80 ? -4.847 2.696 16.092 1.00 83.31 80 LEU A C 1
ATOM 565 O O . LEU A 1 80 ? -4.339 3.128 15.062 1.00 83.31 80 LEU A O 1
ATOM 569 N N . GLU A 1 81 ? -4.479 1.533 16.627 1.00 88.62 81 GLU A N 1
ATOM 570 C CA . GLU A 1 81 ? -3.394 0.696 16.118 1.00 88.62 81 GLU A CA 1
ATOM 571 C C . GLU A 1 81 ? -3.688 0.233 14.691 1.00 88.62 81 GLU A C 1
ATOM 573 O O . GLU A 1 81 ? -2.853 0.395 13.800 1.00 88.62 81 GLU A O 1
ATOM 578 N N . GLN A 1 82 ? -4.894 -0.283 14.446 1.00 85.94 82 GLN A N 1
ATOM 579 C CA . GLN A 1 82 ? -5.293 -0.760 13.126 1.00 85.94 82 GLN A CA 1
ATOM 580 C C . GLN A 1 82 ? -5.362 0.381 12.106 1.00 85.94 82 GLN A C 1
ATOM 582 O O . GLN A 1 82 ? -4.907 0.226 10.970 1.00 85.94 82 GLN A O 1
ATOM 587 N N . THR A 1 83 ? -5.855 1.548 12.525 1.00 87.62 83 THR A N 1
ATOM 588 C CA . THR A 1 83 ? -5.868 2.760 11.695 1.00 87.62 83 THR A CA 1
ATOM 589 C C . THR A 1 83 ? -4.446 3.166 11.308 1.00 87.62 83 THR A C 1
ATOM 591 O O . THR A 1 83 ? -4.153 3.349 10.128 1.00 87.62 83 THR A O 1
ATOM 594 N N . MET A 1 84 ? -3.533 3.233 12.279 1.00 88.31 84 MET A N 1
ATOM 595 C CA . MET A 1 84 ? -2.143 3.638 12.059 1.00 88.31 84 MET A CA 1
ATOM 596 C C . MET A 1 84 ? -1.386 2.656 11.158 1.00 88.31 84 MET A C 1
ATOM 598 O O . MET A 1 84 ? -0.661 3.082 10.257 1.00 88.31 84 MET A O 1
ATOM 602 N N . VAL A 1 85 ? -1.587 1.348 11.342 1.00 91.19 85 VAL A N 1
ATOM 603 C CA . VAL A 1 85 ? -0.994 0.316 10.476 1.00 91.19 85 VAL A CA 1
ATOM 604 C C . VAL A 1 85 ? -1.550 0.415 9.055 1.00 91.19 85 VAL A C 1
ATOM 606 O O . VAL A 1 85 ? -0.783 0.361 8.092 1.00 91.19 85 VAL A O 1
ATOM 609 N N . SER A 1 86 ? -2.861 0.618 8.899 1.00 89.31 86 SER A N 1
ATOM 610 C CA . SER A 1 86 ? -3.481 0.795 7.582 1.00 89.31 86 SER A CA 1
ATOM 611 C C . SER A 1 86 ? -2.955 2.042 6.869 1.00 89.31 86 SER A C 1
ATOM 613 O O . SER A 1 86 ? -2.629 1.985 5.683 1.00 89.31 86 SER A O 1
ATOM 615 N N . MET A 1 87 ? -2.802 3.157 7.590 1.00 90.75 87 MET A N 1
ATOM 616 C CA . MET A 1 87 ? -2.220 4.391 7.052 1.00 90.75 87 MET A CA 1
ATOM 617 C C . MET A 1 87 ? -0.768 4.187 6.602 1.00 90.75 87 MET A C 1
ATOM 619 O O . MET A 1 87 ? -0.399 4.612 5.508 1.00 90.75 87 MET A O 1
ATOM 623 N N . GLN A 1 88 ? 0.051 3.495 7.400 1.00 91.62 88 GLN A N 1
ATOM 624 C CA . GLN A 1 88 ? 1.435 3.179 7.030 1.00 91.62 88 GLN A CA 1
ATOM 625 C C . GLN A 1 88 ? 1.503 2.262 5.806 1.00 91.62 88 GLN A C 1
ATOM 627 O O . GLN A 1 88 ? 2.292 2.516 4.893 1.00 91.62 88 GLN A O 1
ATOM 632 N N . LYS A 1 89 ? 0.642 1.240 5.737 1.00 90.62 89 LYS A N 1
ATOM 633 C CA . LYS A 1 89 ? 0.548 0.338 4.582 1.00 90.62 89 LYS A CA 1
ATOM 634 C C . LYS A 1 89 ? 0.194 1.103 3.306 1.00 90.62 89 LYS A C 1
ATOM 636 O O . LYS A 1 89 ? 0.880 0.943 2.297 1.00 90.62 89 LYS A 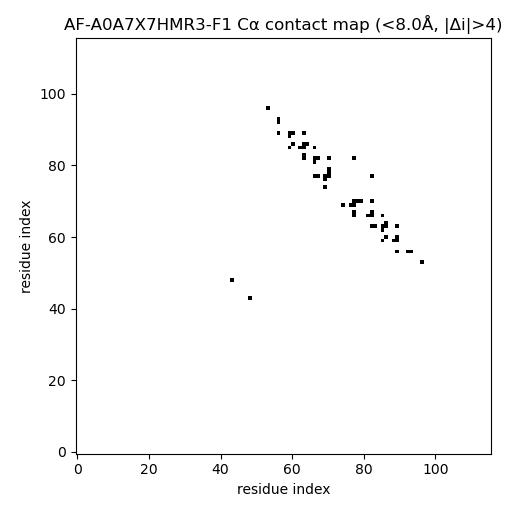O 1
ATOM 641 N N . ALA A 1 90 ? -0.823 1.965 3.359 1.00 91.69 90 ALA A N 1
ATOM 642 C CA . ALA A 1 90 ? -1.222 2.798 2.228 1.00 91.69 90 ALA A CA 1
ATOM 643 C C . ALA A 1 90 ? -0.087 3.739 1.783 1.00 91.69 90 ALA A C 1
ATOM 645 O O . ALA A 1 90 ? 0.184 3.866 0.589 1.00 91.69 90 ALA A O 1
ATOM 646 N N . GLN A 1 91 ? 0.625 4.349 2.735 1.00 91.38 91 GLN A N 1
ATOM 647 C CA . GLN A 1 91 ? 1.718 5.277 2.448 1.00 91.38 91 GLN A CA 1
ATOM 648 C C . GLN A 1 91 ? 2.922 4.595 1.782 1.00 91.38 91 GLN A C 1
ATOM 650 O O . GLN A 1 91 ? 3.459 5.122 0.804 1.00 91.38 91 GLN A O 1
ATOM 655 N N . ILE A 1 92 ? 3.340 3.433 2.293 1.00 93.81 92 ILE A N 1
ATOM 656 C CA . ILE A 1 92 ? 4.453 2.653 1.730 1.00 93.81 92 ILE A CA 1
ATOM 657 C C . ILE A 1 92 ? 4.067 2.104 0.351 1.00 93.81 92 ILE A C 1
ATOM 659 O O . ILE A 1 92 ? 4.839 2.232 -0.600 1.00 93.81 92 ILE A O 1
ATOM 663 N N . GLY A 1 93 ? 2.855 1.555 0.212 1.00 90.00 93 GLY A N 1
ATOM 664 C CA . GLY A 1 93 ? 2.345 1.047 -1.065 1.00 90.00 93 GLY A CA 1
ATOM 665 C C . GLY A 1 93 ? 2.285 2.130 -2.145 1.00 90.00 93 GLY A C 1
ATOM 666 O O . GLY A 1 93 ? 2.733 1.918 -3.273 1.00 90.00 93 GLY A O 1
ATOM 667 N N . PHE A 1 94 ? 1.828 3.331 -1.788 1.00 90.56 94 PHE A N 1
ATOM 668 C CA . PHE A 1 94 ? 1.810 4.469 -2.704 1.00 90.56 94 PHE A CA 1
ATOM 669 C C . PHE A 1 94 ? 3.220 4.881 -3.160 1.00 90.56 94 PHE A C 1
ATOM 671 O O . PHE A 1 94 ? 3.452 5.084 -4.352 1.00 90.56 94 PHE A O 1
ATOM 678 N N . GLN A 1 95 ? 4.188 4.960 -2.239 1.00 92.50 95 GLN A N 1
ATOM 679 C CA . GLN A 1 95 ? 5.581 5.290 -2.577 1.00 92.50 95 GLN A CA 1
ATOM 680 C C . GLN A 1 95 ? 6.206 4.254 -3.521 1.00 92.50 95 GLN A C 1
ATOM 682 O O . GLN A 1 95 ? 6.897 4.617 -4.482 1.00 92.50 95 GLN A O 1
ATOM 687 N N . ALA A 1 96 ? 5.927 2.970 -3.290 1.00 90.44 96 ALA A N 1
ATOM 688 C CA . ALA A 1 96 ? 6.359 1.898 -4.177 1.00 90.44 96 ALA A CA 1
ATOM 689 C C . ALA A 1 96 ? 5.779 2.078 -5.591 1.00 90.44 96 ALA A C 1
ATOM 691 O O . ALA A 1 96 ? 6.523 2.021 -6.572 1.00 90.44 96 ALA A O 1
ATOM 692 N N . ALA A 1 97 ? 4.489 2.399 -5.720 1.00 89.38 97 ALA A N 1
ATOM 693 C CA . ALA A 1 97 ? 3.878 2.634 -7.028 1.00 89.38 97 ALA A CA 1
ATOM 694 C C . ALA A 1 97 ? 4.399 3.872 -7.750 1.00 89.38 97 ALA A C 1
ATOM 696 O O . ALA A 1 97 ? 4.593 3.820 -8.963 1.00 89.38 97 ALA A O 1
ATOM 697 N N . VAL A 1 98 ? 4.678 4.968 -7.041 1.00 91.88 98 VAL A N 1
ATOM 698 C CA . VAL A 1 98 ? 5.329 6.139 -7.650 1.00 91.88 98 VAL A CA 1
ATOM 699 C C . VAL A 1 98 ? 6.697 5.752 -8.209 1.00 91.88 98 VAL A C 1
ATOM 701 O O . VAL A 1 98 ? 7.042 6.139 -9.325 1.00 91.88 98 VAL A O 1
ATOM 704 N N . THR A 1 99 ? 7.453 4.931 -7.479 1.00 90.88 99 THR A N 1
ATOM 705 C CA . THR A 1 99 ? 8.754 4.433 -7.939 1.00 90.88 99 THR A CA 1
ATOM 706 C C . THR A 1 99 ? 8.611 3.609 -9.217 1.00 90.88 99 THR A C 1
ATOM 708 O O . THR A 1 99 ? 9.322 3.864 -10.189 1.00 90.88 99 THR A O 1
ATOM 711 N N . VAL A 1 100 ? 7.659 2.672 -9.259 1.00 88.94 100 VAL A N 1
ATOM 712 C CA . VAL A 1 100 ? 7.381 1.864 -10.457 1.00 88.94 100 VAL A CA 1
ATOM 713 C C . VAL A 1 100 ? 6.937 2.748 -11.620 1.00 88.94 100 VAL A C 1
ATOM 715 O O . VAL A 1 100 ? 7.515 2.660 -12.699 1.00 88.94 100 VAL A O 1
ATOM 718 N N . ARG A 1 101 ? 5.988 3.666 -11.405 1.00 87.00 101 ARG A N 1
ATOM 719 C CA . ARG A 1 101 ? 5.530 4.629 -12.418 1.00 87.00 101 ARG A CA 1
ATOM 720 C C . ARG A 1 101 ? 6.703 5.394 -13.024 1.00 87.00 101 ARG A C 1
ATOM 722 O O . ARG A 1 101 ? 6.818 5.468 -14.243 1.00 87.00 101 ARG A O 1
ATOM 729 N N . ASN A 1 102 ? 7.584 5.935 -12.187 1.00 92.38 102 ASN A N 1
ATOM 730 C CA . ASN A 1 102 ? 8.740 6.698 -12.647 1.00 92.38 102 ASN A CA 1
ATOM 731 C C . ASN A 1 102 ? 9.698 5.827 -13.471 1.00 92.38 102 ASN A C 1
ATOM 733 O O . ASN A 1 102 ? 10.205 6.281 -14.494 1.00 92.38 102 ASN A O 1
ATOM 737 N N . LYS A 1 103 ? 9.911 4.565 -13.072 1.00 90.62 103 LYS A N 1
ATOM 738 C CA . LYS A 1 103 ? 10.724 3.608 -13.838 1.00 90.62 103 LYS A CA 1
ATOM 739 C C . LYS A 1 103 ? 10.105 3.277 -15.197 1.00 90.62 103 LYS A C 1
ATOM 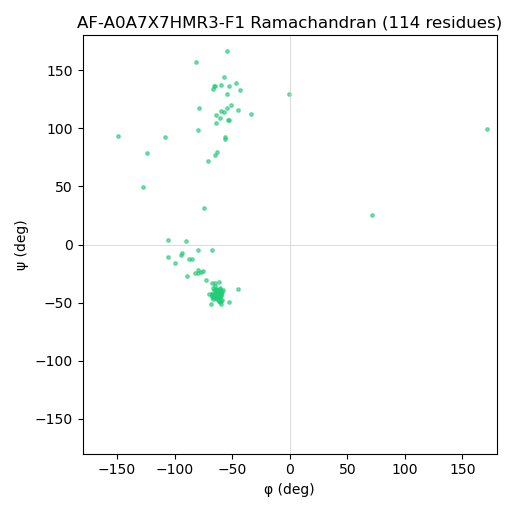741 O O . LYS A 1 103 ? 10.841 3.202 -16.173 1.00 90.62 103 LYS A O 1
ATOM 746 N N . LEU A 1 104 ? 8.782 3.143 -15.285 1.00 86.38 104 LEU A N 1
ATOM 747 C CA . LEU A 1 104 ? 8.088 2.900 -16.556 1.00 86.38 104 LEU A CA 1
ATOM 748 C C . LEU A 1 104 ? 8.172 4.097 -17.502 1.00 86.38 104 LEU A C 1
ATOM 750 O O . LEU A 1 104 ? 8.437 3.925 -18.688 1.00 86.38 104 LEU A O 1
ATOM 754 N N . VAL A 1 105 ? 7.993 5.310 -16.976 1.00 89.00 105 VAL A N 1
ATOM 755 C CA . VAL A 1 105 ? 8.155 6.541 -17.763 1.00 89.00 105 VAL A CA 1
ATOM 756 C C . VAL A 1 105 ? 9.597 6.675 -18.259 1.00 89.00 105 VAL A C 1
ATOM 758 O O . VAL A 1 105 ? 9.817 7.011 -19.423 1.00 89.00 105 VAL A O 1
ATOM 761 N N . ALA A 1 106 ? 10.580 6.372 -17.406 1.00 90.06 106 ALA A N 1
ATOM 762 C CA . ALA A 1 106 ? 11.987 6.390 -17.787 1.00 90.06 106 ALA A CA 1
ATOM 763 C C . ALA A 1 106 ? 12.299 5.353 -18.874 1.00 90.06 106 ALA A C 1
ATOM 765 O O . ALA A 1 106 ? 12.923 5.710 -19.862 1.00 90.06 106 ALA A O 1
ATOM 766 N N . ALA A 1 107 ? 11.815 4.114 -18.743 1.00 87.94 107 ALA A N 1
ATOM 767 C CA . ALA A 1 107 ? 12.012 3.064 -19.744 1.00 87.94 107 ALA A CA 1
ATOM 768 C C . ALA A 1 107 ? 11.384 3.423 -21.101 1.00 87.94 107 ALA A C 1
ATOM 770 O O . ALA A 1 107 ? 11.991 3.198 -22.142 1.00 87.94 107 ALA A O 1
ATOM 771 N N . TYR A 1 108 ? 10.195 4.036 -21.101 1.00 86.50 108 TYR A N 1
ATOM 772 C CA . TYR A 1 108 ? 9.585 4.547 -22.332 1.00 86.50 108 TYR A CA 1
ATOM 773 C C . TYR A 1 108 ? 10.434 5.651 -22.975 1.00 86.50 108 TYR A C 1
ATOM 775 O O . TYR A 1 108 ? 10.670 5.645 -24.181 1.00 86.50 108 TYR A O 1
ATOM 783 N N . THR A 1 109 ? 10.917 6.585 -22.154 1.00 87.00 109 THR A N 1
ATOM 784 C CA . THR A 1 109 ? 11.787 7.676 -22.607 1.00 87.00 109 THR A CA 1
ATOM 785 C C . THR A 1 109 ? 13.130 7.150 -23.129 1.00 87.00 109 THR A C 1
ATOM 787 O O . THR A 1 109 ? 13.657 7.692 -24.092 1.00 87.00 109 THR A O 1
ATOM 790 N N . ASP A 1 110 ? 13.678 6.094 -22.528 1.00 87.81 110 ASP A N 1
ATOM 791 C CA . ASP A 1 110 ? 14.933 5.452 -22.941 1.00 87.81 110 ASP A CA 1
ATOM 792 C C . ASP A 1 110 ? 14.797 4.783 -24.318 1.00 87.81 110 ASP A C 1
ATOM 794 O O . ASP A 1 110 ? 15.587 5.054 -25.217 1.00 87.81 110 ASP A O 1
ATOM 798 N N . ILE A 1 111 ? 13.715 4.023 -24.543 1.00 82.44 111 ILE A N 1
ATOM 799 C CA . ILE A 1 111 ? 13.405 3.422 -25.854 1.00 82.44 111 ILE A CA 1
ATOM 800 C C . ILE A 1 111 ? 13.236 4.497 -26.939 1.00 82.44 111 ILE A C 1
ATOM 802 O O . ILE A 1 111 ? 13.702 4.316 -28.058 1.00 82.44 111 ILE A O 1
ATOM 806 N N . MET A 1 112 ? 12.590 5.621 -26.614 1.00 79.81 112 MET A N 1
ATOM 807 C CA . MET A 1 112 ? 12.428 6.761 -27.529 1.00 79.81 112 MET A CA 1
ATOM 808 C C 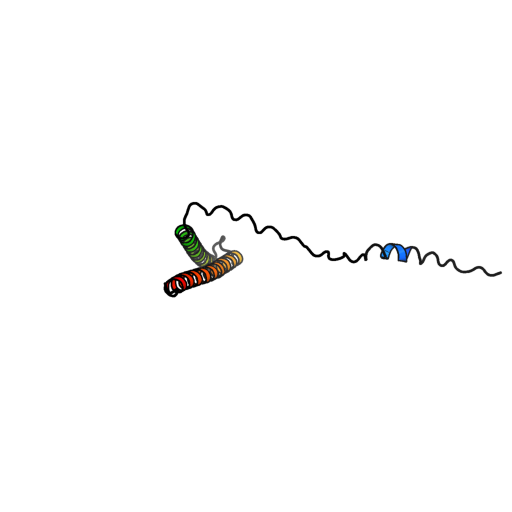. MET A 1 112 ? 13.754 7.443 -27.893 1.00 79.81 112 MET A C 1
ATOM 810 O O . MET A 1 112 ? 13.883 7.979 -28.990 1.00 79.81 112 MET A O 1
ATOM 814 N N . ASN A 1 113 ? 14.716 7.465 -26.967 1.00 81.56 113 ASN A N 1
ATOM 815 C CA . ASN A 1 113 ? 16.008 8.128 -27.155 1.00 81.56 113 ASN A CA 1
ATOM 816 C C . ASN A 1 113 ? 17.108 7.187 -27.666 1.00 81.56 113 ASN A C 1
ATOM 818 O O . ASN A 1 113 ? 18.175 7.668 -28.054 1.00 81.56 113 ASN A O 1
ATOM 822 N N . MET A 1 114 ? 16.865 5.872 -27.711 1.00 81.44 114 MET A N 1
ATOM 823 C CA . MET A 1 114 ? 17.674 4.957 -28.510 1.00 81.44 114 MET A CA 1
ATOM 824 C C . MET A 1 114 ? 17.510 5.325 -29.987 1.00 81.44 114 MET A C 1
ATOM 826 O O . MET A 1 114 ? 16.483 5.054 -30.607 1.00 81.44 114 MET A O 1
ATOM 830 N N . GLN A 1 115 ? 18.528 5.975 -30.548 1.00 65.12 115 GLN A N 1
ATOM 831 C CA . GLN A 1 115 ? 18.611 6.207 -31.986 1.00 65.12 115 GLN A CA 1
ATOM 832 C C . GLN A 1 115 ? 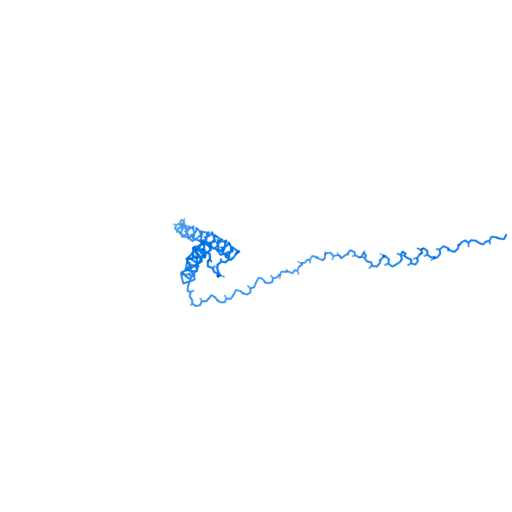18.746 4.862 -32.712 1.00 65.12 115 GLN A C 1
ATOM 834 O O . GLN A 1 115 ? 19.499 3.991 -32.268 1.00 65.12 115 GLN A O 1
ATOM 839 N N . VAL A 1 116 ? 17.989 4.716 -33.804 1.00 60.84 116 VAL A N 1
ATOM 840 C CA . VAL A 1 116 ? 18.157 3.652 -34.808 1.00 60.84 116 VAL A CA 1
ATOM 841 C C . VAL A 1 116 ? 19.533 3.698 -35.460 1.00 60.84 116 VAL A C 1
ATOM 843 O O . VAL A 1 116 ? 20.063 4.818 -35.638 1.00 60.84 116 VAL A O 1
#

Mean predicted aligned error: 17.56 Å

Foldseek 3Di:
DDDDDDPPVVVVVVVVVVVPDDPPPPDPPPDPPPPDDPPPDPPAPPVRVLVVLVVVLVVLVVVLVVLVVCVVVVPPPRDPVNSVVSVVVSVVSVVVNVVVVVVVVVVVVVVVPPDD

Solvent-accessible surface area (backbone atoms only — not comparable to full-atom values): 7131 Å² total; per-residue (Å²): 136,90,80,80,82,82,80,60,77,70,54,64,64,56,61,70,65,67,76,78,71,73,80,78,76,80,66,82,80,87,61,82,70,73,74,71,79,80,70,77,78,61,100,55,58,72,67,53,53,51,53,49,53,55,49,53,42,52,47,33,46,52,50,21,56,47,29,48,51,34,37,76,69,66,40,97,82,30,49,71,67,59,24,53,52,33,43,50,50,25,53,52,50,46,53,52,48,52,52,52,52,52,50,51,54,49,52,54,52,48,63,70,66,54,77,131

pLDDT: mean 74.23, std 16.63, range [42.75, 94.25]

Radius of gyration: 31.63 Å; Cα contacts (8 Å, |Δi|>4): 31; chains: 1; bounding box: 76×43×92 Å

Seconda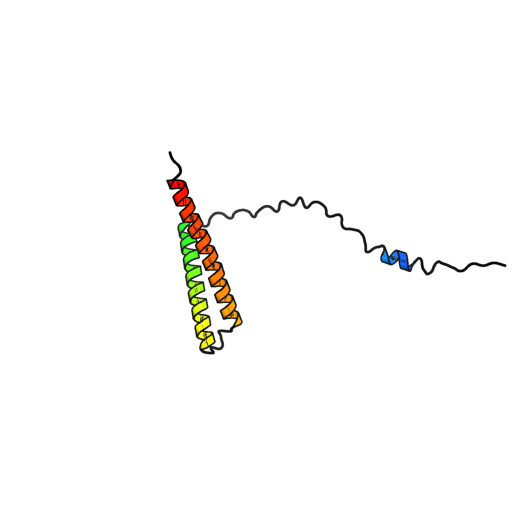ry structure (DSSP, 8-state):
------TTHHHHHHHHSTTS----------------------SS-HHHHHHHHHHHHHHHHHHHHHHHHHHHTT-TT--HHHHHHHHHHHHHHHHHHHHHHHHHHHHHHHHHHS--

Sequence (116 aa):
MEVRFPSSALRAAAEAAAAAARPERLAPASGTRPVGKVEPVAEGGFSTVLSGALKEINEAQLDAGKLQREFQAGAPGATLEQTMVSMQKAQIGFQAAVTVRNKLVAAYTDIMNMQV